Protein AF-A0A818SI11-F1 (afdb_monomer)

Secondary structure (DSSP, 8-state):
------------EEEEE-TTS-EEEEEES---SSS--------GGGSS-EEEEEEEEE-----TTS----EEEEEEEEE-SS-B-SS-EEEE-S---SEEEEEEEPPTTEEEEEEEEEEPPPSSTTS----EEEEEEEEEE-

Sequence (142 aa):
MIFRDNTALNAIRLYCRKKNGVFAGYISSYDGEWGNWGEDVYCDDTKSGFMFYAAFKIENYQGRVLDDTSANEFKSQCWNGTTISYRDLRANNGGSKGEWKNEDACNEGSAICGIKSKFESPREKGRDDTAMNGAFFKCCSL

Radius of gyration: 16.0 Å; Cα contacts (8 Å, |Δi|>4): 301; chains: 1; bounding box: 42×28×45 Å

Solvent-accessible surface area (backbone atoms only — not comparable to full-atom values): 8650 Å² total; per-residue (Å²): 134,82,84,76,76,81,65,47,37,50,56,61,76,47,81,42,60,44,93,87,68,47,78,68,54,72,50,61,62,48,85,50,97,62,88,76,86,76,84,90,82,75,46,60,96,53,78,70,23,39,46,26,33,40,32,32,21,33,33,73,73,85,54,102,82,58,92,65,40,33,20,21,31,40,39,29,36,24,36,52,91,84,52,71,47,95,57,71,48,71,52,75,65,83,51,89,61,54,46,82,41,69,79,54,64,42,59,90,70,31,22,60,74,45,62,44,69,37,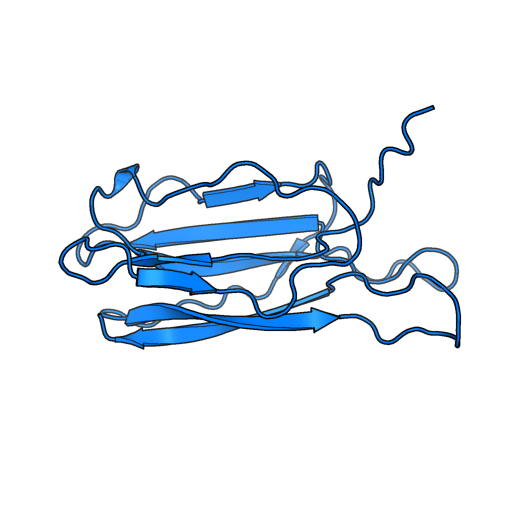59,50,70,56,89,51,98,89,59,97,40,70,40,20,51,50,67,50,72,38,65,38,79,110

Structure (mmCIF, N/CA/C/O backbone):
data_AF-A0A818SI11-F1
#
_entry.id   AF-A0A818SI11-F1
#
loop_
_atom_site.group_PDB
_atom_site.id
_atom_site.type_symbol
_atom_site.label_atom_id
_atom_site.label_alt_id
_atom_site.label_comp_id
_atom_site.label_asym_id
_atom_site.label_entity_id
_atom_site.label_seq_id
_atom_site.pdbx_PDB_ins_code
_atom_site.Cartn_x
_atom_site.Cartn_y
_atom_site.Cartn_z
_atom_site.occupancy
_atom_site.B_iso_or_equiv
_atom_site.auth_seq_id
_atom_site.auth_comp_id
_atom_site.auth_asym_id
_atom_site.auth_atom_id
_atom_site.pdbx_PDB_model_num
ATOM 1 N N . MET A 1 1 ? 25.504 -18.391 -7.091 1.00 25.47 1 MET A N 1
ATOM 2 C CA . MET A 1 1 ? 25.522 -16.939 -7.361 1.00 25.47 1 MET A CA 1
ATOM 3 C C . MET A 1 1 ? 24.088 -16.461 -7.273 1.00 25.47 1 MET A C 1
ATOM 5 O O . MET A 1 1 ? 23.285 -16.851 -8.105 1.00 25.47 1 MET A O 1
ATOM 9 N N . ILE A 1 2 ? 23.743 -15.757 -6.197 1.00 28.31 2 ILE A N 1
ATOM 10 C CA . ILE A 1 2 ? 22.407 -15.189 -6.001 1.00 28.31 2 ILE A CA 1
ATOM 11 C C . ILE A 1 2 ? 22.426 -13.861 -6.752 1.00 28.31 2 ILE A C 1
ATOM 13 O O . ILE A 1 2 ? 23.119 -12.939 -6.323 1.00 28.31 2 ILE A O 1
ATOM 17 N N . PHE A 1 3 ? 21.744 -13.786 -7.895 1.00 29.62 3 PHE A N 1
ATOM 18 C CA . PHE A 1 3 ? 21.407 -12.504 -8.509 1.00 29.62 3 PHE A CA 1
ATOM 19 C C . PHE A 1 3 ? 20.446 -11.812 -7.548 1.00 29.62 3 PHE A C 1
ATOM 21 O O . PHE A 1 3 ? 19.250 -12.081 -7.516 1.00 29.62 3 PHE A O 1
ATOM 28 N N . ARG A 1 4 ? 21.030 -11.032 -6.641 1.00 34.50 4 ARG A N 1
ATOM 29 C CA . ARG A 1 4 ? 20.314 -10.182 -5.707 1.00 34.50 4 ARG A CA 1
ATOM 30 C C . ARG A 1 4 ? 19.796 -9.022 -6.537 1.00 34.50 4 ARG A C 1
ATOM 32 O O . ARG A 1 4 ? 20.545 -8.091 -6.827 1.00 34.50 4 ARG A O 1
ATOM 39 N N . ASP A 1 5 ? 18.565 -9.168 -6.994 1.00 43.72 5 ASP A N 1
ATOM 40 C CA . ASP A 1 5 ? 17.894 -8.149 -7.773 1.00 43.72 5 ASP A CA 1
ATOM 41 C C . ASP A 1 5 ? 17.617 -6.947 -6.860 1.00 43.72 5 ASP A C 1
ATOM 43 O O . ASP A 1 5 ? 16.702 -6.956 -6.041 1.00 43.72 5 ASP A O 1
ATOM 47 N N . ASN A 1 6 ? 18.502 -5.948 -6.910 1.00 49.56 6 ASN A N 1
ATOM 48 C CA . ASN A 1 6 ? 18.348 -4.668 -6.210 1.00 49.56 6 ASN A CA 1
ATOM 49 C C . ASN A 1 6 ? 17.561 -3.700 -7.105 1.00 49.56 6 ASN A C 1
ATOM 51 O O . ASN A 1 6 ? 17.965 -2.555 -7.301 1.00 49.56 6 ASN A O 1
ATOM 55 N N . THR A 1 7 ? 16.507 -4.199 -7.732 1.00 57.34 7 THR A N 1
ATOM 56 C CA . THR A 1 7 ? 15.805 -3.528 -8.814 1.00 57.34 7 THR A CA 1
ATOM 57 C C . THR A 1 7 ? 14.338 -3.498 -8.428 1.00 57.34 7 THR A C 1
ATOM 59 O O . THR A 1 7 ? 13.659 -4.512 -8.482 1.00 57.34 7 THR A O 1
ATOM 62 N N . ALA A 1 8 ? 13.887 -2.335 -7.948 1.00 68.38 8 ALA A N 1
ATOM 63 C CA . ALA A 1 8 ? 12.479 -1.960 -7.815 1.00 68.38 8 ALA A CA 1
ATOM 64 C C . ALA A 1 8 ? 11.545 -2.839 -6.948 1.00 68.38 8 ALA A C 1
ATOM 66 O O . ALA A 1 8 ? 11.818 -3.966 -6.556 1.00 68.38 8 ALA A O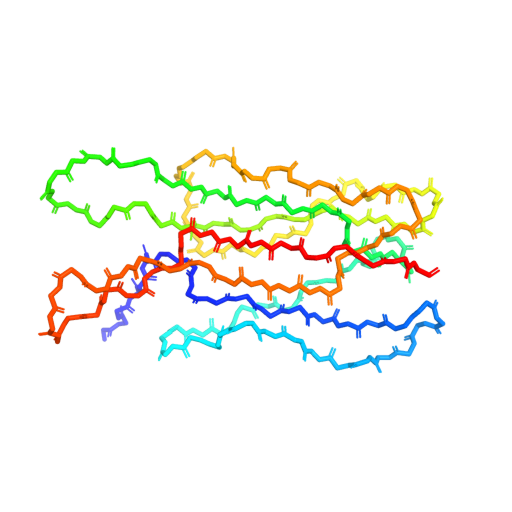 1
ATOM 67 N N . LEU A 1 9 ? 10.378 -2.300 -6.616 1.00 76.38 9 LEU A N 1
ATOM 68 C CA . LEU A 1 9 ? 9.202 -3.060 -6.216 1.00 76.38 9 LEU A CA 1
ATOM 69 C C . LEU A 1 9 ? 8.540 -3.602 -7.484 1.00 76.38 9 LEU A C 1
ATOM 71 O O . LEU A 1 9 ? 8.241 -2.840 -8.400 1.00 76.38 9 LEU A O 1
ATOM 75 N N . ASN A 1 10 ? 8.245 -4.899 -7.503 1.00 78.75 10 ASN A N 1
ATOM 76 C CA . ASN A 1 10 ? 7.623 -5.546 -8.664 1.00 78.75 10 ASN A CA 1
ATOM 77 C C . ASN A 1 10 ? 6.103 -5.688 -8.521 1.00 78.75 10 ASN A C 1
ATOM 79 O O . ASN A 1 10 ? 5.377 -5.710 -9.513 1.00 78.75 10 ASN A O 1
ATOM 83 N N . ALA A 1 11 ? 5.604 -5.780 -7.287 1.00 84.69 11 ALA A N 1
ATOM 84 C CA . ALA A 1 11 ? 4.191 -5.985 -7.000 1.00 84.69 11 ALA A CA 1
ATOM 85 C C . ALA A 1 11 ? 3.828 -5.538 -5.575 1.00 84.69 11 ALA A C 1
ATOM 87 O O . ALA A 1 11 ? 4.683 -5.469 -4.691 1.00 84.69 11 ALA A O 1
ATOM 88 N N . ILE A 1 12 ? 2.539 -5.263 -5.346 1.00 87.31 12 ILE A N 1
ATOM 89 C CA . ILE A 1 12 ? 1.965 -5.008 -4.018 1.00 87.31 12 ILE A CA 1
ATOM 90 C C . ILE A 1 12 ? 0.706 -5.848 -3.851 1.00 87.31 12 ILE A C 1
ATOM 92 O O . ILE A 1 12 ? -0.199 -5.803 -4.686 1.00 87.31 12 ILE A O 1
ATOM 96 N N . ARG A 1 13 ? 0.622 -6.532 -2.708 1.00 92.06 13 ARG A N 1
ATOM 97 C CA . ARG A 1 13 ? -0.562 -7.252 -2.249 1.00 92.06 13 ARG A CA 1
ATOM 98 C C . ARG A 1 13 ? -1.103 -6.591 -0.987 1.00 92.06 13 ARG A C 1
ATOM 100 O O . ARG A 1 13 ? -0.362 -6.347 -0.041 1.00 92.06 13 ARG A O 1
ATOM 107 N N . LEU A 1 14 ? -2.400 -6.304 -0.974 1.00 92.94 14 LEU A N 1
ATOM 108 C CA . LEU A 1 14 ? -3.102 -5.758 0.184 1.00 92.94 14 LEU A CA 1
ATOM 109 C C . LEU A 1 14 ? -3.897 -6.871 0.865 1.00 92.94 14 LEU A C 1
ATOM 111 O O . LEU A 1 14 ? -4.639 -7.595 0.201 1.00 92.94 14 LEU A O 1
ATOM 115 N N . TYR A 1 15 ? -3.789 -6.967 2.187 1.00 93.31 15 TYR A N 1
ATOM 116 C CA . TYR A 1 15 ? -4.597 -7.874 3.000 1.00 93.31 15 TYR A CA 1
ATOM 117 C C . TYR A 1 15 ? -5.829 -7.142 3.522 1.00 93.31 15 TYR A C 1
ATOM 119 O O . TYR A 1 15 ? -5.727 -6.158 4.256 1.00 93.31 15 TYR A O 1
ATOM 127 N N . CYS A 1 16 ? -7.011 -7.618 3.140 1.00 92.62 16 CYS A N 1
ATOM 128 C CA . CYS A 1 16 ? -8.270 -6.952 3.429 1.00 92.62 16 CYS A CA 1
ATOM 129 C C . CYS A 1 16 ? -8.984 -7.600 4.616 1.00 92.62 16 CYS A C 1
ATOM 131 O O . CYS A 1 16 ? -9.042 -8.822 4.770 1.00 92.62 16 CYS A O 1
ATOM 133 N N . ARG A 1 17 ? -9.610 -6.761 5.441 1.00 91.25 17 ARG A N 1
ATOM 134 C CA . ARG A 1 17 ? -10.523 -7.182 6.507 1.00 91.25 17 ARG A CA 1
ATOM 135 C C . ARG A 1 17 ? -11.786 -6.335 6.441 1.00 91.25 17 ARG A C 1
ATOM 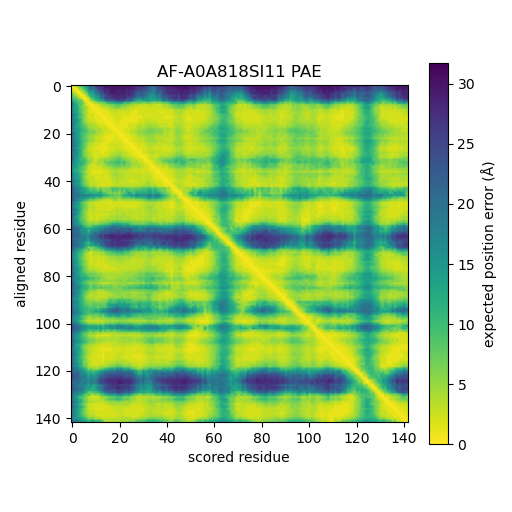137 O O . ARG A 1 17 ? -11.766 -5.209 5.956 1.00 91.25 17 ARG A O 1
ATOM 144 N N . LYS A 1 18 ? -12.892 -6.881 6.928 1.00 88.06 18 LYS A N 1
ATOM 145 C CA . LYS A 1 18 ? -14.123 -6.124 7.171 1.00 88.06 18 LYS A CA 1
ATOM 146 C C . LYS A 1 18 ? -13.991 -5.334 8.476 1.00 88.06 18 LYS A C 1
ATOM 148 O O . LYS A 1 18 ? -13.201 -5.704 9.343 1.00 88.06 18 LYS A O 1
ATOM 153 N N . LYS A 1 19 ? -14.831 -4.312 8.668 1.00 83.88 19 LYS A N 1
ATOM 154 C CA . LYS A 1 19 ? -14.894 -3.511 9.909 1.00 83.88 19 LYS A CA 1
ATOM 155 C C . LYS A 1 19 ? -15.083 -4.350 11.178 1.00 83.88 19 LYS A C 1
ATOM 157 O O . LYS A 1 19 ? -14.585 -3.998 12.237 1.00 83.88 19 LYS A O 1
ATOM 162 N N . ASN A 1 20 ? -15.759 -5.493 11.067 1.00 85.88 20 ASN A N 1
ATOM 163 C CA . ASN A 1 20 ? -15.943 -6.442 12.169 1.00 85.88 20 ASN A CA 1
ATOM 164 C C . ASN A 1 20 ? -14.727 -7.367 12.413 1.00 85.88 20 ASN A C 1
ATOM 166 O O . ASN A 1 20 ? -14.841 -8.337 13.155 1.00 85.88 20 A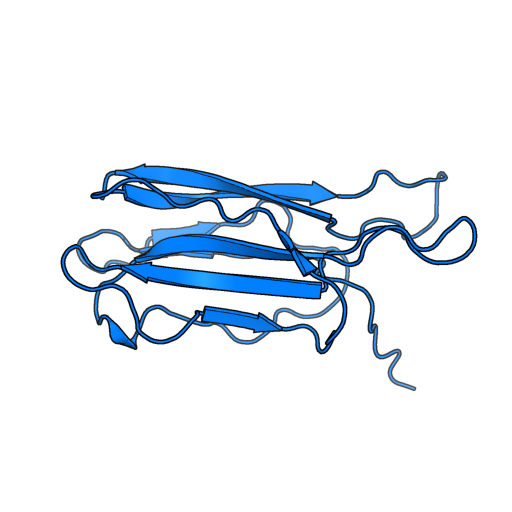SN A O 1
ATOM 170 N N . GLY A 1 21 ? -13.585 -7.116 11.765 1.00 85.62 21 GLY A N 1
ATOM 171 C CA . GLY A 1 21 ? -12.343 -7.877 11.922 1.00 85.62 21 GLY A CA 1
ATOM 172 C C . GLY A 1 21 ? -12.260 -9.169 11.101 1.00 85.62 21 GLY A C 1
ATOM 173 O O . GLY A 1 21 ? -11.213 -9.821 11.097 1.00 85.62 21 GLY A O 1
ATOM 174 N N . VAL A 1 22 ? -13.313 -9.553 10.375 1.00 89.56 22 VAL A N 1
ATOM 175 C CA . VAL A 1 22 ? -13.303 -10.771 9.549 1.00 89.56 22 VAL A CA 1
ATOM 176 C C . VAL A 1 22 ? -12.362 -10.591 8.357 1.00 89.56 22 VAL A C 1
ATOM 178 O O . VAL A 1 22 ? -12.460 -9.597 7.637 1.00 89.56 22 VAL A O 1
ATOM 181 N N . PHE A 1 23 ? -11.461 -11.554 8.138 1.00 91.19 23 PHE A N 1
ATOM 182 C CA . PHE A 1 23 ? -10.584 -11.569 6.967 1.00 91.19 23 PHE A CA 1
ATOM 183 C C . PHE A 1 23 ? -11.410 -11.648 5.679 1.00 91.19 23 PHE A C 1
ATOM 185 O O . PHE A 1 23 ? -12.314 -12.474 5.560 1.00 91.19 23 PHE A O 1
ATOM 192 N N . ALA A 1 24 ? -11.123 -10.755 4.736 1.00 91.75 24 ALA A N 1
ATOM 193 C CA . ALA A 1 24 ? -11.868 -10.600 3.490 1.00 91.75 24 ALA A CA 1
ATOM 194 C C . ALA A 1 24 ? -11.079 -11.074 2.259 1.00 91.75 24 ALA A C 1
ATOM 196 O O . ALA A 1 24 ? -11.565 -10.927 1.141 1.00 91.75 24 ALA A O 1
ATOM 197 N N . GLY A 1 25 ? -9.889 -11.645 2.461 1.00 93.75 25 GLY A N 1
ATOM 198 C CA . GLY A 1 25 ? -8.985 -1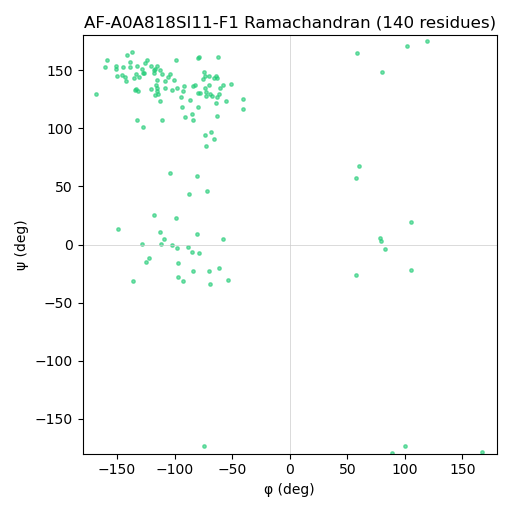2.055 1.391 1.00 93.75 25 GLY A CA 1
ATOM 199 C C . GLY A 1 25 ? -7.863 -11.049 1.154 1.00 93.75 25 GLY A C 1
ATOM 200 O O . GLY A 1 25 ? -7.692 -10.083 1.900 1.00 93.75 25 GLY A O 1
ATOM 201 N N . TYR A 1 26 ? -7.092 -11.297 0.104 1.00 94.19 26 TYR A N 1
ATOM 202 C CA . TYR A 1 26 ? -6.054 -10.398 -0.381 1.00 94.19 26 TYR A CA 1
ATOM 203 C C . TYR A 1 26 ? -6.393 -9.919 -1.791 1.00 94.19 26 TYR A C 1
ATOM 205 O O . TYR A 1 26 ? -7.046 -10.626 -2.559 1.00 94.19 26 TYR A O 1
ATOM 213 N N . ILE A 1 27 ? -5.935 -8.717 -2.128 1.00 94.62 27 ILE A N 1
ATOM 214 C CA . ILE A 1 27 ? -6.072 -8.140 -3.465 1.00 94.62 27 ILE A CA 1
ATOM 215 C C . ILE A 1 27 ? -4.719 -7.668 -3.978 1.00 94.62 27 ILE A C 1
ATOM 217 O O . ILE A 1 27 ? -3.866 -7.212 -3.218 1.00 94.62 27 ILE A O 1
ATOM 221 N N . SER A 1 28 ? -4.545 -7.761 -5.286 1.00 92.44 28 SER A N 1
ATOM 222 C CA . SER A 1 28 ? -3.368 -7.303 -6.007 1.00 92.44 28 SER A CA 1
ATOM 223 C C . SER A 1 28 ? -3.808 -6.895 -7.407 1.00 92.44 28 SER A C 1
ATOM 225 O O . SER A 1 28 ? -4.734 -7.482 -7.968 1.00 92.44 28 SER A O 1
ATOM 227 N N . SER A 1 29 ? -3.181 -5.858 -7.955 1.00 89.06 29 SER A N 1
ATOM 228 C CA . SER A 1 29 ? -3.422 -5.450 -9.344 1.00 89.06 29 SER A CA 1
ATOM 229 C C . SER A 1 29 ? -2.573 -6.251 -10.332 1.00 89.06 29 SER A C 1
ATOM 231 O O . SER A 1 29 ? -2.903 -6.280 -11.515 1.00 89.06 29 SER A O 1
ATOM 233 N N . TYR A 1 30 ? -1.463 -6.818 -9.862 1.00 86.31 30 TYR A N 1
ATOM 234 C CA . TYR A 1 30 ? -0.492 -7.598 -10.619 1.00 86.31 30 TYR A CA 1
ATOM 235 C C . TYR A 1 30 ? 0.441 -8.277 -9.618 1.00 86.31 30 TYR A C 1
ATOM 237 O O . TYR A 1 30 ? 0.968 -7.608 -8.731 1.00 86.31 30 TYR A O 1
ATOM 245 N N . ASP A 1 31 ? 0.635 -9.586 -9.755 1.00 84.88 31 ASP A N 1
ATOM 246 C CA . ASP A 1 31 ? 1.375 -10.389 -8.772 1.00 84.88 31 ASP A CA 1
ATOM 247 C C . ASP A 1 31 ? 2.887 -10.449 -9.017 1.00 84.88 31 ASP A C 1
ATOM 249 O O . ASP A 1 31 ? 3.603 -11.017 -8.196 1.00 84.88 31 ASP A O 1
ATOM 253 N N . GLY A 1 32 ? 3.380 -9.819 -10.087 1.00 76.44 32 GLY A N 1
ATOM 254 C CA . GLY A 1 32 ? 4.790 -9.892 -10.454 1.00 76.44 32 GLY A CA 1
ATOM 255 C C . GLY A 1 32 ? 5.130 -11.186 -11.193 1.00 76.44 32 GLY A C 1
ATOM 256 O O . GLY A 1 32 ? 4.541 -12.236 -10.946 1.00 76.44 32 GLY A O 1
ATOM 257 N N . GLU A 1 33 ? 6.108 -11.112 -12.091 1.00 74.00 33 GLU A N 1
ATOM 258 C CA . GLU A 1 33 ? 6.758 -12.291 -12.689 1.00 74.00 33 GLU A CA 1
ATOM 259 C C . GLU A 1 33 ? 8.075 -12.637 -11.972 1.00 74.00 33 GLU A C 1
ATOM 261 O O . GLU A 1 33 ? 8.576 -13.755 -12.091 1.00 74.00 33 GLU A O 1
ATOM 266 N N . TRP A 1 34 ? 8.605 -11.698 -11.176 1.00 73.94 34 TRP A N 1
ATOM 267 C CA . TRP A 1 34 ? 9.946 -11.759 -10.599 1.00 73.94 34 TRP A CA 1
ATOM 268 C C . TRP A 1 34 ? 9.992 -11.300 -9.141 1.00 73.94 34 TRP A C 1
ATOM 270 O O . TRP A 1 34 ? 9.225 -10.437 -8.704 1.00 73.94 34 TRP A O 1
ATOM 280 N N . GLY A 1 35 ? 10.975 -11.826 -8.409 1.00 76.00 35 GLY A N 1
ATOM 281 C CA . GLY A 1 35 ? 11.179 -11.560 -6.986 1.00 76.00 35 GLY A CA 1
ATOM 282 C C . GLY A 1 35 ? 10.408 -12.523 -6.080 1.00 76.00 35 GLY A C 1
ATOM 283 O O . GLY A 1 35 ? 9.727 -13.438 -6.535 1.00 76.00 35 GLY A O 1
ATOM 284 N N . ASN A 1 36 ? 10.548 -12.325 -4.771 1.00 81.75 36 ASN A N 1
ATOM 285 C CA . ASN A 1 36 ? 9.767 -13.034 -3.760 1.00 81.75 36 ASN A CA 1
ATOM 286 C C . ASN A 1 36 ? 8.930 -12.022 -2.979 1.00 81.75 36 ASN A C 1
ATOM 288 O O . ASN A 1 36 ? 9.372 -10.894 -2.756 1.00 81.75 36 ASN A O 1
ATOM 292 N N . TRP A 1 37 ? 7.749 -12.439 -2.526 1.00 84.88 37 TRP A N 1
ATOM 293 C CA . TRP A 1 37 ? 6.963 -11.646 -1.586 1.00 84.88 37 TRP A CA 1
ATOM 294 C C . TRP A 1 37 ? 7.748 -11.442 -0.284 1.00 84.88 37 TRP A C 1
ATOM 296 O O . TRP A 1 37 ? 8.361 -12.380 0.231 1.00 84.88 37 TRP A O 1
ATOM 306 N N . GLY A 1 38 ? 7.742 -10.206 0.217 1.00 81.19 38 GLY A N 1
ATOM 307 C CA . GLY A 1 38 ? 8.300 -9.871 1.525 1.00 81.19 38 GLY A CA 1
ATOM 308 C C . GLY A 1 38 ? 7.405 -10.332 2.677 1.00 81.19 38 GLY A C 1
ATOM 309 O O . GLY A 1 38 ? 6.398 -11.007 2.470 1.00 81.19 38 GLY A O 1
ATOM 310 N N . GLU A 1 39 ? 7.772 -9.945 3.897 1.00 84.00 39 GLU A N 1
ATOM 311 C CA . GLU A 1 39 ? 6.946 -10.200 5.080 1.00 84.00 39 GLU A CA 1
ATOM 312 C C . GLU A 1 39 ? 5.626 -9.421 5.027 1.00 84.00 39 GLU A C 1
ATOM 314 O O . GLU A 1 39 ? 5.576 -8.265 4.594 1.00 84.00 39 GLU A O 1
ATOM 319 N N . ASP A 1 40 ? 4.560 -10.051 5.519 1.00 85.94 40 ASP A N 1
ATOM 320 C CA . ASP A 1 40 ? 3.277 -9.385 5.687 1.00 85.94 40 ASP A CA 1
ATOM 321 C C . ASP A 1 40 ? 3.344 -8.408 6.866 1.00 85.94 40 ASP A C 1
ATOM 323 O O . ASP A 1 40 ? 3.747 -8.767 7.975 1.00 85.94 40 ASP A O 1
ATOM 327 N N . VAL A 1 41 ? 2.888 -7.177 6.643 1.00 86.50 41 VAL A N 1
ATOM 328 C CA . VAL A 1 41 ? 2.828 -6.129 7.668 1.00 86.50 41 VAL A CA 1
ATOM 329 C C . VAL A 1 41 ? 1.390 -5.654 7.858 1.00 86.50 41 VAL A C 1
ATOM 331 O O . VAL A 1 41 ? 0.672 -5.390 6.892 1.00 86.50 41 VAL A O 1
ATOM 334 N N . TYR A 1 42 ? 0.964 -5.535 9.115 1.00 87.44 42 TYR A N 1
ATOM 335 C CA . TYR A 1 42 ? -0.424 -5.257 9.485 1.00 87.44 42 TYR A CA 1
ATOM 336 C C . TYR A 1 42 ? -0.534 -4.037 10.403 1.00 87.44 42 TYR A C 1
ATOM 338 O O . TYR A 1 42 ? 0.395 -3.690 11.129 1.00 87.44 42 TYR A O 1
ATOM 346 N N . CYS A 1 43 ? -1.707 -3.400 10.409 1.00 88.38 43 CYS A N 1
ATOM 347 C CA . CYS A 1 43 ? -2.046 -2.260 11.270 1.00 88.38 43 CYS A CA 1
ATOM 348 C C . CYS A 1 43 ? -2.239 -2.635 12.760 1.00 88.38 43 CYS A C 1
ATOM 350 O O . CYS A 1 43 ? -3.203 -2.203 13.402 1.00 88.38 43 CYS A O 1
ATOM 352 N N . ASP A 1 44 ? -1.331 -3.421 13.333 1.00 79.06 44 ASP A N 1
ATOM 353 C CA . ASP A 1 44 ? -1.494 -4.054 14.647 1.00 79.06 44 ASP A CA 1
ATOM 354 C C . ASP A 1 44 ? -1.473 -3.058 15.811 1.00 79.06 44 ASP A C 1
ATOM 356 O O . ASP A 1 44 ? -2.240 -3.202 16.766 1.00 79.06 44 ASP A O 1
ATOM 360 N N . ASP A 1 45 ? -0.687 -1.981 15.697 1.00 75.88 45 ASP A N 1
ATOM 361 C CA . ASP A 1 45 ? -0.558 -0.946 16.737 1.00 75.88 45 ASP A CA 1
ATOM 362 C C . ASP A 1 45 ? -1.886 -0.229 17.040 1.00 75.88 45 ASP A C 1
ATOM 364 O O . ASP A 1 45 ? -2.078 0.341 18.113 1.00 75.88 45 ASP A O 1
ATOM 368 N N . THR A 1 46 ? -2.838 -0.295 16.111 1.00 70.62 46 THR A N 1
ATOM 369 C CA . THR A 1 46 ? -4.170 0.307 16.259 1.00 70.62 46 THR A CA 1
ATOM 370 C C . THR A 1 46 ? -5.261 -0.712 16.613 1.00 70.62 46 THR A C 1
ATOM 372 O O . THR A 1 46 ? -6.424 -0.324 16.773 1.00 70.62 46 THR A O 1
ATOM 375 N N . LYS A 1 47 ? -4.907 -2.007 16.735 1.00 69.12 47 LYS A N 1
ATOM 376 C CA . LYS A 1 47 ? -5.750 -3.204 16.985 1.00 69.12 47 LYS A CA 1
ATOM 377 C C . LYS A 1 47 ? -6.872 -3.482 15.969 1.00 69.12 47 LYS A C 1
ATOM 379 O O . LYS A 1 47 ? -7.295 -4.625 15.826 1.00 69.12 47 LYS A O 1
ATOM 384 N N . SER A 1 48 ? -7.374 -2.454 15.291 1.00 77.12 48 SER A N 1
ATOM 385 C CA . SER A 1 48 ? -8.515 -2.488 14.364 1.00 77.12 48 SER A CA 1
ATOM 386 C C . SER A 1 48 ? -8.404 -1.452 13.238 1.00 77.12 48 SER A C 1
ATOM 388 O O . SER A 1 48 ? -9.390 -1.170 12.562 1.00 77.12 48 SER A O 1
ATOM 390 N N . GLY A 1 49 ? -7.229 -0.845 13.052 1.00 88.69 49 GLY A N 1
ATOM 391 C CA . GLY A 1 49 ? -7.046 0.177 12.033 1.00 88.69 49 GLY A CA 1
ATOM 392 C C . GLY A 1 49 ? -6.853 -0.387 10.638 1.00 88.69 49 GLY A C 1
ATOM 393 O O . GLY A 1 49 ? -6.489 -1.545 10.436 1.00 88.69 49 GLY A O 1
ATOM 394 N N . PHE A 1 50 ? -7.089 0.491 9.677 1.00 93.25 50 PHE A N 1
ATOM 395 C CA . PHE A 1 50 ? -6.943 0.238 8.259 1.00 93.25 50 PHE A CA 1
ATOM 396 C C . PHE A 1 50 ? -5.931 1.211 7.674 1.00 93.25 50 PHE A C 1
ATOM 398 O O . PHE A 1 50 ? -5.748 2.320 8.183 1.00 93.25 50 PHE A O 1
ATOM 405 N N . MET A 1 51 ? -5.289 0.800 6.586 1.00 93.94 51 MET A N 1
ATOM 406 C CA . MET A 1 51 ? -4.468 1.707 5.797 1.00 93.94 51 MET A CA 1
ATOM 407 C C . MET A 1 51 ? -5.356 2.807 5.223 1.00 93.94 51 MET A C 1
ATOM 409 O O . MET A 1 51 ? -6.366 2.515 4.585 1.00 93.94 51 MET A O 1
ATOM 413 N N . PHE A 1 52 ? -4.987 4.062 5.450 1.00 92.69 52 PHE A N 1
ATOM 414 C CA . PHE A 1 52 ? -5.703 5.215 4.897 1.00 92.69 52 PHE A CA 1
ATOM 415 C C . PHE A 1 52 ? -4.793 6.101 4.051 1.00 92.69 52 PHE A C 1
ATOM 417 O O . PHE A 1 52 ? -5.286 6.963 3.347 1.00 92.69 52 PHE A O 1
ATOM 424 N N . TYR A 1 53 ? -3.484 5.893 4.102 1.00 92.06 53 TYR A N 1
ATOM 425 C CA . TYR A 1 53 ? -2.492 6.698 3.407 1.00 92.06 53 TYR A CA 1
ATOM 426 C C . TYR A 1 53 ? -1.539 5.777 2.668 1.00 92.06 53 TYR A C 1
ATOM 428 O O . TYR A 1 53 ? -1.185 4.729 3.198 1.00 92.06 53 TYR A O 1
ATOM 436 N N . ALA A 1 54 ? -1.081 6.181 1.494 1.00 90.94 54 ALA A N 1
ATOM 437 C CA . ALA A 1 54 ? -0.037 5.483 0.769 1.00 90.94 54 ALA A CA 1
ATOM 438 C C . ALA A 1 54 ? 1.006 6.475 0.269 1.00 90.94 54 ALA A C 1
ATOM 440 O O . ALA A 1 54 ? 0.670 7.600 -0.078 1.00 90.94 54 ALA A O 1
ATOM 441 N N . ALA A 1 55 ? 2.262 6.043 0.209 1.00 88.75 55 ALA A N 1
ATOM 442 C CA . ALA A 1 55 ? 3.315 6.754 -0.499 1.00 88.75 55 ALA A CA 1
ATOM 443 C C . ALA A 1 55 ? 4.377 5.784 -1.010 1.00 88.75 55 ALA A C 1
ATOM 445 O O . ALA A 1 55 ? 4.645 4.743 -0.405 1.00 88.75 55 ALA A O 1
ATOM 446 N N . PHE A 1 56 ? 5.016 6.169 -2.109 1.00 85.62 56 PHE A N 1
ATOM 447 C CA . PHE A 1 56 ? 6.116 5.431 -2.713 1.00 85.62 56 PHE A CA 1
ATOM 448 C C . PHE A 1 56 ? 7.393 6.240 -2.657 1.00 85.62 56 PHE A C 1
ATOM 450 O O . PHE A 1 56 ? 7.378 7.448 -2.879 1.00 85.62 56 PHE A O 1
ATOM 457 N N . LYS A 1 57 ? 8.511 5.572 -2.411 1.00 83.38 57 LYS A N 1
ATOM 458 C CA . LYS A 1 57 ? 9.832 6.153 -2.575 1.00 83.38 57 LYS A CA 1
ATOM 459 C C . LYS A 1 57 ? 10.300 5.870 -3.992 1.00 83.38 57 LYS A C 1
ATOM 461 O O . LYS A 1 57 ? 10.550 4.718 -4.330 1.00 83.38 57 LYS A O 1
ATOM 466 N N . ILE A 1 58 ? 10.361 6.908 -4.815 1.00 76.88 58 ILE A N 1
ATOM 467 C CA . ILE A 1 58 ? 10.630 6.799 -6.251 1.00 76.88 58 ILE A CA 1
ATOM 468 C C . ILE A 1 58 ? 11.964 7.478 -6.556 1.00 76.88 58 ILE A C 1
ATOM 470 O O . ILE A 1 58 ? 12.214 8.601 -6.107 1.00 76.88 58 ILE A O 1
ATOM 474 N N . GLU A 1 59 ? 12.833 6.808 -7.310 1.00 71.62 59 GLU A N 1
ATOM 475 C CA . GLU A 1 59 ? 14.027 7.443 -7.875 1.00 71.62 59 GLU A CA 1
ATOM 476 C C . GLU A 1 59 ? 13.659 8.288 -9.098 1.00 71.62 59 GLU A C 1
ATOM 478 O O . GLU A 1 59 ? 12.960 7.833 -9.997 1.00 71.62 59 GLU A O 1
ATOM 483 N N . ASN A 1 60 ? 14.118 9.541 -9.141 1.00 57.22 60 ASN A N 1
ATOM 484 C CA . ASN A 1 60 ? 13.922 10.392 -10.313 1.00 57.22 60 ASN A CA 1
ATOM 485 C C . ASN A 1 60 ? 14.842 9.941 -11.459 1.00 57.22 60 ASN A C 1
ATOM 487 O O . ASN A 1 60 ? 15.989 9.573 -11.210 1.00 57.22 60 ASN A O 1
ATOM 491 N N . TYR A 1 61 ? 14.359 10.063 -12.698 1.00 53.56 61 TYR A N 1
ATOM 492 C CA . TYR A 1 61 ? 15.100 9.857 -13.951 1.00 53.56 61 TYR A CA 1
ATOM 493 C C . TYR A 1 61 ? 16.530 10.440 -13.893 1.00 53.56 61 TYR A C 1
ATOM 495 O O . TYR A 1 61 ? 16.701 11.653 -13.750 1.00 53.56 61 TYR A O 1
ATOM 503 N N . GLN A 1 62 ? 17.559 9.588 -14.001 1.00 50.97 62 GLN A N 1
ATOM 504 C CA . GLN A 1 62 ? 18.983 9.977 -13.934 1.00 50.97 62 GLN A CA 1
ATOM 505 C C . GLN A 1 62 ? 19.635 10.139 -15.326 1.00 50.97 62 GLN A C 1
ATOM 507 O O . GLN A 1 62 ? 20.795 10.542 -15.410 1.00 50.97 62 GLN A O 1
ATOM 512 N N . GLY A 1 63 ? 18.919 9.875 -16.429 1.00 46.91 63 GLY A N 1
ATOM 513 C CA . GLY A 1 63 ? 19.438 10.018 -17.797 1.00 46.91 63 GLY A CA 1
ATOM 514 C C . GLY A 1 63 ? 19.443 8.714 -18.606 1.00 46.91 63 GLY A C 1
ATOM 515 O O . GLY A 1 63 ? 19.170 7.644 -18.093 1.00 46.91 63 GLY A O 1
ATOM 516 N N . ARG A 1 64 ? 19.819 8.809 -19.892 1.00 41.84 64 ARG A N 1
ATOM 517 C CA . ARG A 1 64 ? 19.674 7.792 -20.968 1.00 41.84 64 ARG A CA 1
ATOM 518 C C . ARG A 1 64 ? 20.317 6.397 -20.767 1.00 41.84 64 ARG A C 1
ATOM 520 O O . ARG A 1 64 ? 20.333 5.634 -21.729 1.00 41.84 64 ARG A O 1
ATOM 527 N N . VAL A 1 65 ? 20.912 6.068 -19.620 1.00 44.53 65 VAL A N 1
ATOM 528 C CA . VAL A 1 65 ? 21.862 4.936 -19.515 1.00 44.53 65 VAL A CA 1
ATOM 529 C C . VAL A 1 65 ? 21.503 3.899 -18.439 1.00 44.53 65 VAL A C 1
ATOM 531 O O . VAL A 1 65 ? 22.040 2.798 -18.491 1.00 44.53 65 VAL A O 1
ATOM 534 N N . LEU A 1 66 ? 20.606 4.183 -17.490 1.00 42.72 66 LEU A N 1
ATOM 535 C CA . LEU A 1 66 ? 20.267 3.261 -16.393 1.00 42.72 66 LEU A CA 1
ATOM 536 C C . LEU A 1 66 ? 18.772 3.355 -16.073 1.00 42.72 66 LEU A C 1
ATOM 538 O O . LEU A 1 66 ? 18.229 4.449 -16.180 1.00 42.72 66 LEU A O 1
ATOM 542 N N . ASP A 1 67 ? 18.146 2.224 -15.722 1.00 44.44 67 ASP A N 1
ATOM 543 C CA . ASP A 1 67 ? 16.693 2.078 -15.547 1.00 44.44 67 ASP A CA 1
ATOM 544 C C . ASP A 1 67 ? 16.039 3.271 -14.855 1.00 44.44 67 ASP A C 1
ATOM 546 O O . ASP A 1 67 ? 16.428 3.715 -13.771 1.00 44.44 67 ASP A O 1
ATOM 550 N N . ASP A 1 68 ? 15.036 3.796 -15.539 1.00 50.72 68 ASP A N 1
ATOM 551 C CA . ASP A 1 68 ? 14.412 5.056 -15.221 1.00 50.72 68 ASP A CA 1
ATOM 552 C C . ASP A 1 68 ? 13.179 4.812 -14.345 1.00 50.72 68 ASP A C 1
ATOM 554 O O . ASP A 1 68 ? 12.272 4.076 -14.700 1.00 50.72 68 ASP A O 1
ATOM 558 N N . THR A 1 69 ? 13.114 5.499 -13.208 1.00 55.97 69 THR A N 1
ATOM 559 C CA . THR A 1 69 ? 11.902 5.666 -12.387 1.00 55.97 69 THR A CA 1
ATOM 560 C C . THR A 1 69 ? 11.273 4.381 -11.840 1.00 55.97 69 THR A C 1
ATOM 562 O O . THR A 1 69 ? 10.130 4.048 -12.145 1.00 55.97 69 THR A O 1
ATOM 565 N N . SER A 1 70 ? 11.963 3.698 -10.932 1.00 67.00 70 SER A N 1
ATOM 566 C CA . SER A 1 70 ? 11.377 2.576 -10.199 1.00 67.00 70 SER A CA 1
ATOM 567 C C . SER A 1 70 ? 10.994 2.940 -8.758 1.00 67.00 70 SER A C 1
ATOM 569 O O . SER A 1 70 ? 11.598 3.806 -8.113 1.00 67.00 70 SER A O 1
ATOM 571 N N . ALA A 1 71 ? 9.922 2.323 -8.255 1.00 75.50 71 ALA A N 1
ATOM 572 C CA . ALA A 1 71 ? 9.503 2.457 -6.866 1.00 75.50 71 ALA A CA 1
ATOM 573 C C . ALA A 1 71 ? 10.363 1.540 -5.989 1.00 75.50 71 ALA A C 1
ATOM 575 O O . ALA A 1 71 ? 10.316 0.332 -6.149 1.00 75.50 71 ALA A O 1
ATOM 576 N N . ASN A 1 72 ? 11.117 2.087 -5.043 1.00 78.50 72 ASN A N 1
ATOM 577 C CA . ASN A 1 72 ? 12.021 1.321 -4.176 1.00 78.50 72 ASN A CA 1
ATOM 578 C C . ASN A 1 72 ? 11.384 0.879 -2.857 1.00 78.50 72 ASN A C 1
ATOM 580 O O . ASN A 1 72 ? 11.757 -0.143 -2.279 1.00 78.50 72 ASN A O 1
ATOM 584 N N . GLU A 1 73 ? 10.459 1.685 -2.343 1.00 82.44 73 GLU A N 1
ATOM 585 C CA . GLU A 1 73 ? 9.835 1.464 -1.043 1.00 82.44 73 GLU A CA 1
ATOM 586 C C . GLU A 1 73 ? 8.383 1.925 -1.089 1.00 82.44 73 GLU A C 1
ATOM 588 O O . GLU A 1 73 ? 8.043 2.901 -1.761 1.00 82.44 73 GLU A O 1
ATOM 593 N N . PHE A 1 74 ? 7.529 1.230 -0.353 1.00 86.06 74 PHE A N 1
ATOM 594 C CA . PHE A 1 74 ? 6.156 1.635 -0.098 1.00 86.06 74 PHE A CA 1
ATOM 595 C C . PHE A 1 74 ? 5.997 1.880 1.396 1.00 86.06 74 PHE A C 1
ATOM 597 O O . PHE A 1 74 ? 6.476 1.086 2.211 1.00 86.06 74 PHE A O 1
ATOM 604 N N . LYS A 1 75 ? 5.298 2.956 1.756 1.00 89.44 75 LYS A N 1
ATOM 605 C CA . LYS A 1 75 ? 4.850 3.186 3.125 1.00 89.44 75 LYS A CA 1
ATOM 606 C C . LYS A 1 75 ? 3.360 3.487 3.177 1.00 89.44 75 LYS A C 1
ATOM 608 O O . LYS A 1 75 ? 2.800 4.084 2.261 1.00 89.44 75 LYS A O 1
ATOM 613 N N . SER A 1 76 ? 2.749 3.128 4.295 1.00 92.12 76 SER A N 1
ATOM 614 C CA . SER A 1 76 ? 1.366 3.453 4.621 1.00 92.12 76 SER A CA 1
ATOM 615 C C . SER A 1 76 ? 1.248 3.855 6.083 1.00 92.12 76 SER A C 1
ATOM 617 O O . SER A 1 76 ? 2.041 3.432 6.920 1.00 92.12 76 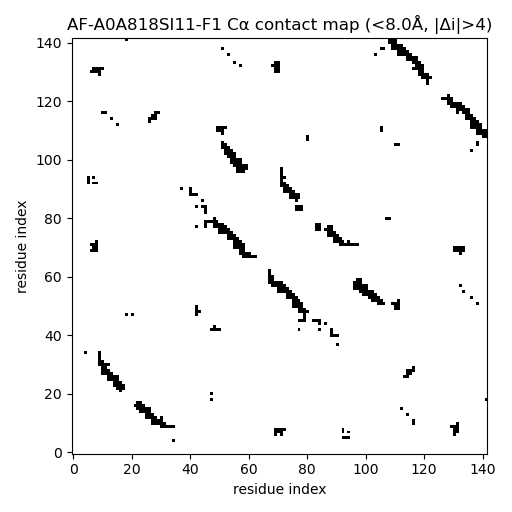SER A O 1
ATOM 619 N N . GLN A 1 77 ? 0.207 4.614 6.406 1.00 91.75 77 GLN A N 1
ATOM 620 C CA . GLN A 1 77 ? -0.198 4.866 7.786 1.00 91.75 77 GLN A CA 1
ATOM 621 C C . GLN A 1 77 ? -1.543 4.208 8.069 1.00 91.75 77 GLN A C 1
ATOM 623 O O . GLN A 1 77 ? -2.377 4.041 7.174 1.00 91.75 77 GLN A O 1
ATOM 628 N N . CYS A 1 78 ? -1.736 3.814 9.324 1.00 91.50 78 CYS A N 1
ATOM 629 C CA . CYS A 1 78 ? -2.946 3.147 9.782 1.00 91.50 78 CYS A CA 1
ATOM 630 C C . CYS A 1 78 ? -3.810 4.090 10.609 1.00 91.50 78 CYS A C 1
ATOM 632 O O . CYS A 1 78 ? -3.283 4.874 11.394 1.00 91.50 78 CYS A O 1
ATOM 634 N N . TRP A 1 79 ? -5.126 3.966 10.486 1.00 89.31 79 TRP A N 1
ATOM 635 C CA . TRP A 1 79 ? -6.095 4.710 11.283 1.00 89.31 79 TRP A CA 1
ATOM 636 C C . TRP A 1 79 ? -7.289 3.826 11.642 1.00 89.31 79 TRP A C 1
ATOM 638 O O . TRP A 1 79 ? -7.737 3.024 10.825 1.00 89.31 79 TRP A O 1
ATOM 648 N N . ASN A 1 80 ? -7.801 3.946 12.869 1.00 87.00 80 ASN A N 1
ATOM 649 C CA . ASN A 1 80 ? -8.899 3.110 13.381 1.00 87.00 80 ASN A CA 1
ATOM 650 C C . ASN A 1 80 ? -10.219 3.855 13.630 1.00 87.00 80 ASN A C 1
ATOM 652 O O . ASN A 1 80 ? -11.113 3.299 14.260 1.00 87.00 80 ASN A O 1
ATOM 656 N N . GLY A 1 81 ? -10.347 5.104 13.181 1.00 82.94 81 GLY A N 1
ATOM 657 C CA . GLY A 1 81 ? -11.502 5.947 13.506 1.00 82.94 81 GLY A CA 1
ATOM 658 C C . GLY A 1 81 ? -11.203 7.034 14.537 1.00 82.94 81 GLY A C 1
ATOM 659 O O . GLY A 1 81 ? -11.915 8.027 14.606 1.00 82.94 81 GLY A O 1
ATOM 660 N N . THR A 1 82 ? -10.158 6.867 15.349 1.00 83.69 82 THR A N 1
ATOM 661 C CA . THR A 1 82 ? -9.853 7.795 16.455 1.00 83.69 82 THR A CA 1
ATOM 662 C C . THR A 1 82 ? -8.373 8.142 16.531 1.00 83.69 82 THR A C 1
ATOM 664 O O . THR A 1 82 ? -8.013 9.246 16.928 1.00 83.69 82 THR A O 1
ATOM 667 N N . THR A 1 83 ? -7.494 7.221 16.144 1.00 83.31 83 THR A N 1
ATOM 668 C CA . THR A 1 83 ? -6.047 7.382 16.304 1.00 83.31 83 THR A CA 1
ATOM 669 C C . THR A 1 83 ? -5.323 6.974 15.032 1.00 83.31 83 THR A C 1
ATOM 671 O O . THR A 1 83 ? -5.604 5.919 14.462 1.00 83.31 83 THR A O 1
ATOM 674 N N . ILE A 1 84 ? -4.390 7.821 14.592 1.00 85.62 84 ILE A N 1
ATOM 675 C CA . ILE A 1 84 ? -3.416 7.492 13.548 1.00 85.62 84 ILE A CA 1
ATOM 676 C C . ILE A 1 84 ? -2.246 6.760 14.213 1.00 85.62 84 ILE A C 1
ATOM 678 O O . ILE A 1 84 ? -1.788 7.154 15.286 1.00 85.62 84 ILE A O 1
ATOM 682 N N . SER A 1 85 ? -1.777 5.682 13.592 1.00 85.50 85 SER A N 1
ATOM 683 C CA . SER A 1 85 ? -0.598 4.942 14.037 1.00 85.50 85 SER A CA 1
ATOM 684 C C . SER A 1 85 ? 0.627 5.852 14.091 1.00 85.50 85 SER A C 1
ATOM 686 O O . SER A 1 85 ? 0.888 6.615 13.166 1.00 85.50 85 SER A O 1
ATOM 688 N N . TYR A 1 86 ? 1.421 5.715 15.150 1.00 79.38 86 TYR A N 1
ATOM 689 C CA . TYR A 1 86 ? 2.711 6.395 15.282 1.00 79.38 86 TYR A CA 1
ATOM 690 C C . TYR A 1 86 ? 3.829 5.705 14.482 1.00 79.38 86 TYR A C 1
ATOM 692 O O . TYR A 1 86 ? 4.938 6.231 14.400 1.00 79.38 86 TYR A O 1
ATOM 700 N N . ARG A 1 87 ? 3.555 4.525 13.909 1.00 84.12 87 ARG A N 1
ATOM 701 C CA . ARG A 1 87 ? 4.470 3.792 13.031 1.00 84.12 87 ARG A CA 1
ATOM 702 C C . ARG A 1 87 ? 3.903 3.685 11.624 1.00 84.12 87 ARG A C 1
ATOM 704 O O . ARG A 1 87 ? 2.740 3.307 11.449 1.00 84.12 87 ARG A O 1
ATOM 711 N N . ASP A 1 88 ? 4.757 3.956 10.643 1.00 87.12 88 ASP A N 1
ATOM 712 C CA . ASP A 1 88 ? 4.486 3.631 9.247 1.00 87.12 88 ASP A CA 1
ATOM 713 C C . ASP A 1 88 ? 4.546 2.107 9.051 1.00 87.12 88 ASP A C 1
ATOM 715 O O . ASP A 1 88 ? 5.489 1.456 9.509 1.00 87.12 88 ASP A O 1
ATOM 719 N N . LEU A 1 89 ? 3.598 1.553 8.295 1.00 87.25 89 LEU A N 1
ATOM 720 C CA . LEU A 1 89 ? 3.789 0.263 7.636 1.00 87.25 89 LEU A CA 1
ATOM 721 C C . LEU A 1 89 ? 4.743 0.461 6.470 1.00 87.25 89 LEU A C 1
ATOM 723 O O . LEU A 1 89 ? 4.576 1.416 5.714 1.00 87.25 89 LEU A O 1
ATOM 727 N N . ARG A 1 90 ? 5.723 -0.427 6.311 1.00 84.81 90 ARG A N 1
ATOM 728 C CA . ARG A 1 90 ? 6.726 -0.319 5.250 1.00 84.81 90 ARG A CA 1
ATOM 729 C C . ARG A 1 90 ? 6.928 -1.649 4.553 1.00 84.81 90 ARG A C 1
ATOM 731 O O . ARG A 1 90 ? 7.111 -2.665 5.213 1.00 84.81 90 ARG A O 1
ATOM 738 N N . ALA A 1 91 ? 6.953 -1.604 3.229 1.00 76.06 91 ALA A N 1
ATOM 739 C CA . ALA A 1 91 ? 7.466 -2.677 2.392 1.00 76.06 91 ALA A CA 1
ATOM 740 C C . ALA A 1 91 ? 8.756 -2.166 1.741 1.00 76.06 91 ALA A C 1
ATOM 742 O O . ALA A 1 91 ? 8.722 -1.278 0.886 1.00 76.06 91 ALA A O 1
ATOM 743 N N . ASN A 1 92 ? 9.892 -2.681 2.212 1.00 69.31 92 ASN A N 1
ATOM 744 C CA . ASN A 1 92 ? 11.225 -2.211 1.848 1.00 69.31 92 ASN A CA 1
ATOM 745 C C . ASN A 1 92 ? 11.967 -3.280 1.041 1.00 69.31 92 ASN A C 1
ATOM 747 O O . ASN A 1 92 ? 12.154 -4.388 1.536 1.00 69.31 92 ASN A O 1
ATOM 751 N N . ASN A 1 93 ? 12.427 -2.931 -0.166 1.00 64.38 93 ASN A N 1
ATOM 752 C CA . ASN A 1 93 ? 13.256 -3.810 -0.998 1.00 64.38 93 ASN A CA 1
ATOM 753 C C . ASN A 1 93 ? 14.770 -3.500 -0.898 1.00 64.38 93 ASN A C 1
ATOM 755 O O . ASN A 1 93 ? 15.555 -3.785 -1.795 1.00 64.38 93 ASN A O 1
ATOM 759 N N . GLY A 1 94 ? 15.215 -2.860 0.185 1.00 56.59 94 GLY A N 1
ATOM 760 C CA . GLY A 1 94 ? 16.627 -2.547 0.432 1.00 56.59 94 GLY A CA 1
ATOM 761 C C . GLY A 1 94 ? 17.171 -1.323 -0.320 1.00 56.59 94 GLY A C 1
ATOM 762 O O . GLY A 1 94 ? 18.351 -1.003 -0.169 1.00 56.59 94 GLY A O 1
ATOM 763 N N . GLY A 1 95 ? 16.338 -0.610 -1.084 1.00 59.41 95 GLY A N 1
ATOM 764 C CA . GLY A 1 95 ? 16.708 0.621 -1.788 1.00 59.41 95 GLY A CA 1
ATOM 765 C C . GLY A 1 95 ? 16.597 1.863 -0.895 1.00 59.41 95 GLY A C 1
ATOM 766 O O . GLY A 1 95 ? 15.508 2.290 -0.524 1.00 59.41 95 GLY A O 1
ATOM 767 N N . SER A 1 96 ? 17.723 2.499 -0.553 1.00 60.03 96 SER A N 1
ATOM 768 C CA . SER A 1 96 ? 17.737 3.713 0.288 1.00 60.03 96 SER A CA 1
ATOM 769 C C . SER A 1 96 ? 17.524 5.020 -0.485 1.00 60.03 96 SER A C 1
ATOM 771 O O . SER A 1 96 ? 17.385 6.081 0.130 1.00 60.03 96 SER A O 1
ATOM 773 N N . LYS A 1 97 ? 17.478 4.956 -1.813 1.00 67.19 97 LYS A N 1
ATOM 774 C CA . LYS A 1 97 ? 17.484 6.103 -2.723 1.00 67.19 97 LYS A CA 1
ATOM 775 C C . LYS A 1 97 ? 16.073 6.462 -3.207 1.00 67.19 97 LYS A C 1
ATOM 777 O O . LYS A 1 97 ? 15.156 5.644 -3.134 1.00 67.19 97 LYS A O 1
ATOM 782 N N . GLY A 1 98 ? 15.910 7.702 -3.664 1.00 74.50 98 GLY A N 1
ATOM 783 C CA . GLY A 1 98 ? 14.639 8.260 -4.130 1.00 74.50 98 GLY A CA 1
ATOM 784 C C . GLY A 1 98 ? 13.953 9.182 -3.120 1.00 74.50 98 GLY A C 1
ATOM 785 O O . GLY A 1 98 ? 14.363 9.292 -1.963 1.00 74.50 98 GLY A O 1
ATOM 786 N N . GLU A 1 99 ? 12.897 9.845 -3.579 1.00 79.62 99 GLU A N 1
ATOM 787 C CA . GLU A 1 99 ? 12.062 10.751 -2.789 1.00 79.62 99 GLU A CA 1
ATOM 788 C C . GLU A 1 99 ? 10.674 10.142 -2.577 1.00 79.62 99 GLU A C 1
ATOM 790 O O . GLU A 1 99 ? 10.154 9.449 -3.450 1.00 79.62 99 GLU A O 1
ATOM 795 N N . TRP A 1 100 ? 10.055 10.415 -1.426 1.00 83.44 100 TRP A N 1
ATOM 796 C CA . TRP A 1 100 ? 8.657 10.044 -1.209 1.00 83.44 100 TRP A CA 1
ATOM 797 C C . TRP A 1 100 ? 7.750 10.880 -2.118 1.00 83.44 100 TRP A C 1
ATOM 799 O O . TRP A 1 100 ? 7.857 12.106 -2.165 1.00 83.44 100 TRP A O 1
ATOM 809 N N . LYS A 1 101 ? 6.884 10.200 -2.866 1.00 77.19 101 LYS A N 1
ATOM 810 C CA . LYS A 1 101 ? 5.916 10.758 -3.813 1.00 77.19 101 LYS A CA 1
ATOM 811 C C . LYS A 1 101 ? 4.574 10.035 -3.665 1.00 77.19 101 LYS A C 1
ATOM 813 O O . LYS A 1 101 ? 4.509 8.943 -3.094 1.00 77.19 101 LYS A O 1
ATOM 818 N N . ASN A 1 102 ? 3.532 10.630 -4.253 1.00 68.25 102 ASN A N 1
ATOM 819 C CA . ASN A 1 102 ? 2.148 10.139 -4.248 1.00 68.25 102 ASN A CA 1
ATOM 820 C C . ASN A 1 102 ? 1.594 9.963 -2.831 1.00 68.25 102 ASN A C 1
ATOM 822 O O . ASN A 1 102 ? 1.207 8.865 -2.458 1.00 68.25 102 ASN A O 1
ATOM 826 N N . GLU A 1 103 ? 1.601 11.043 -2.051 1.00 70.25 103 GLU A N 1
ATOM 827 C CA . GLU A 1 103 ? 1.111 11.087 -0.670 1.00 70.25 103 GLU A CA 1
ATOM 828 C C . GLU A 1 103 ? -0.422 11.224 -0.618 1.00 70.25 103 GLU A C 1
ATOM 830 O O . GLU A 1 103 ? -0.953 12.203 -0.095 1.00 70.25 103 GLU A O 1
ATOM 835 N N . ASP A 1 104 ? -1.144 10.267 -1.201 1.00 76.50 104 ASP A N 1
ATOM 836 C CA . ASP A 1 104 ? -2.607 10.296 -1.212 1.00 76.50 104 ASP A CA 1
ATOM 837 C C . ASP A 1 104 ? -3.167 9.649 0.062 1.00 76.50 104 ASP A C 1
ATOM 839 O O . ASP A 1 104 ? -2.887 8.489 0.387 1.00 76.50 104 ASP A O 1
ATOM 843 N N . ALA A 1 105 ? -3.992 10.417 0.777 1.00 89.25 105 ALA A N 1
ATOM 844 C CA . ALA A 1 105 ? -4.741 9.966 1.941 1.00 89.25 105 ALA A CA 1
ATOM 845 C C . ALA A 1 105 ? -6.236 9.846 1.619 1.00 89.25 105 ALA A C 1
ATOM 847 O O . ALA A 1 105 ? -6.830 10.695 0.955 1.00 89.25 105 ALA A O 1
ATOM 848 N N . CYS A 1 106 ? -6.867 8.809 2.150 1.00 92.25 106 CYS A N 1
ATOM 849 C CA . CYS A 1 106 ? -8.306 8.685 2.222 1.00 92.25 106 CYS A CA 1
ATOM 850 C C . CYS A 1 106 ? -8.875 9.688 3.227 1.00 92.25 106 CYS A C 1
ATOM 852 O O . CYS A 1 106 ? -8.289 9.948 4.278 1.00 92.25 106 CYS A O 1
ATOM 854 N N . ASN A 1 107 ? -10.060 10.206 2.909 1.00 91.06 107 ASN A N 1
ATOM 855 C CA . ASN A 1 107 ? -10.824 11.049 3.821 1.00 91.06 107 ASN A CA 1
ATOM 856 C C . ASN A 1 107 ? -11.216 10.283 5.092 1.00 91.06 107 ASN A C 1
ATOM 858 O O . ASN A 1 107 ? -11.286 9.049 5.103 1.00 91.06 107 ASN A O 1
ATOM 862 N N . GLU A 1 108 ? -11.556 11.035 6.137 1.00 84.56 108 GLU A N 1
ATOM 863 C CA . GLU A 1 108 ? -12.082 10.484 7.382 1.00 84.56 108 GLU A CA 1
ATOM 864 C C . GLU A 1 108 ? -13.257 9.521 7.126 1.00 84.56 108 GLU A C 1
ATOM 866 O O . GLU A 1 108 ? -14.113 9.739 6.265 1.00 84.56 108 GLU A O 1
ATOM 871 N N . GLY A 1 109 ? -13.266 8.403 7.849 1.00 86.12 109 GLY A N 1
ATOM 872 C CA . GLY A 1 109 ? -14.265 7.341 7.707 1.00 86.12 109 GLY A CA 1
ATOM 873 C C . GLY A 1 109 ? -14.049 6.419 6.502 1.00 86.12 109 GLY A C 1
ATOM 874 O O . GLY A 1 109 ? -14.890 5.559 6.245 1.00 86.12 109 GLY A O 1
ATOM 875 N N . SER A 1 110 ? -12.943 6.572 5.769 1.00 91.44 110 SER A N 1
ATOM 876 C CA . SER A 1 110 ? -12.588 5.726 4.627 1.00 91.44 110 SER A CA 1
ATOM 877 C C . SER A 1 110 ? -11.211 5.083 4.787 1.00 91.44 110 SER A C 1
ATOM 879 O O . SER A 1 110 ? -10.361 5.558 5.536 1.00 91.44 110 SER A O 1
ATOM 881 N N . ALA A 1 111 ? -10.989 3.995 4.055 1.00 93.50 111 ALA A N 1
ATOM 882 C CA . ALA A 1 111 ? -9.729 3.268 4.018 1.00 93.50 111 ALA A CA 1
ATOM 883 C C . ALA A 1 111 ? -9.403 2.782 2.607 1.00 93.50 111 ALA A C 1
ATOM 885 O O . ALA A 1 111 ? -10.278 2.684 1.742 1.00 93.50 111 ALA A O 1
ATOM 886 N N . ILE A 1 112 ? -8.139 2.431 2.394 1.00 94.38 112 ILE A N 1
ATOM 887 C CA . ILE A 1 112 ? -7.673 1.807 1.163 1.00 94.38 112 ILE A CA 1
ATOM 888 C C . ILE A 1 112 ? -8.349 0.438 1.016 1.00 94.38 112 ILE A C 1
ATOM 890 O O . ILE A 1 112 ? -8.219 -0.443 1.864 1.00 94.38 112 ILE A O 1
ATOM 894 N N . CYS A 1 113 ? -9.065 0.263 -0.090 1.00 93.75 113 CYS A N 1
ATOM 895 C CA . CYS A 1 113 ? -9.831 -0.942 -0.419 1.00 93.75 113 CYS A CA 1
ATOM 896 C C . CYS A 1 113 ? -9.517 -1.489 -1.817 1.00 93.75 113 CYS A C 1
ATOM 898 O O . CYS A 1 113 ? -10.137 -2.452 -2.264 1.00 93.75 113 CYS A O 1
ATOM 900 N N . GLY A 1 114 ? -8.612 -0.842 -2.547 1.00 94.12 114 GLY A N 1
ATOM 901 C CA . GLY A 1 114 ? -8.280 -1.200 -3.916 1.00 94.12 114 GLY A CA 1
ATOM 902 C C . GLY A 1 114 ? -6.937 -0.630 -4.327 1.00 94.12 114 GLY A C 1
ATOM 903 O O . GLY A 1 114 ? -6.517 0.408 -3.819 1.00 94.12 114 GLY A O 1
ATOM 904 N N . ILE A 1 115 ? -6.292 -1.305 -5.271 1.00 92.12 115 ILE A N 1
ATOM 905 C CA . ILE A 1 115 ? -5.015 -0.904 -5.851 1.00 92.12 115 ILE A CA 1
ATOM 906 C C . ILE A 1 115 ? -5.069 -1.071 -7.367 1.00 92.12 115 ILE A C 1
ATOM 908 O O . ILE A 1 115 ? -5.669 -2.017 -7.877 1.00 92.12 115 ILE A O 1
ATOM 912 N N . LYS A 1 116 ? -4.428 -0.147 -8.079 1.00 89.94 116 LYS A N 1
ATOM 913 C CA . LYS A 1 116 ? -4.112 -0.259 -9.499 1.00 89.94 116 LYS A CA 1
ATOM 914 C C . LYS A 1 116 ? -2.652 0.120 -9.701 1.00 89.94 116 LYS A C 1
ATOM 916 O O . LYS A 1 116 ? -2.304 1.295 -9.592 1.00 89.94 116 LYS A O 1
ATOM 921 N N . SER A 1 117 ? -1.813 -0.868 -9.979 1.00 85.56 117 SER A N 1
ATOM 922 C CA . SER A 1 117 ? -0.380 -0.653 -10.176 1.00 85.56 117 SER A CA 1
ATOM 923 C C . SER A 1 117 ? -0.109 0.004 -11.528 1.00 85.56 117 SER A C 1
ATOM 925 O O . SER A 1 117 ? -0.847 -0.192 -12.498 1.00 85.56 117 SER A O 1
ATOM 927 N N . LYS A 1 118 ? 0.950 0.805 -11.580 1.00 79.31 118 LYS A N 1
ATOM 928 C CA . LYS A 1 118 ? 1.474 1.442 -12.782 1.00 79.31 118 LYS A CA 1
ATOM 929 C C . LYS A 1 118 ? 2.883 0.904 -13.027 1.00 79.31 118 LYS A C 1
ATOM 931 O O . LYS A 1 118 ? 3.721 0.907 -12.127 1.00 79.31 118 LYS A O 1
ATOM 936 N N . PHE A 1 119 ? 3.107 0.441 -14.248 1.00 75.69 119 PHE A N 1
ATOM 937 C CA . PHE A 1 119 ? 4.377 -0.110 -14.707 1.00 75.69 119 PHE A CA 1
ATOM 938 C C . PHE A 1 119 ? 4.949 0.777 -15.811 1.00 75.69 119 PHE A C 1
ATOM 940 O O . PHE A 1 119 ? 4.192 1.470 -16.506 1.00 75.69 119 PHE A O 1
ATOM 947 N N . GLU A 1 120 ? 6.271 0.771 -15.975 1.00 64.19 120 GLU A N 1
ATOM 948 C CA . GLU A 1 120 ? 6.861 1.236 -17.231 1.00 64.19 120 GLU A CA 1
ATOM 949 C C . GLU A 1 120 ? 6.417 0.314 -18.378 1.00 64.19 120 GLU A C 1
ATOM 951 O O . GLU A 1 120 ? 6.166 -0.876 -18.191 1.00 64.19 120 GLU A O 1
ATOM 956 N N . SER A 1 121 ? 6.215 0.885 -19.568 1.00 53.50 121 SER A N 1
ATOM 957 C CA . SER A 1 121 ? 5.992 0.063 -20.761 1.00 53.50 121 SER A CA 1
ATOM 958 C C . SER A 1 121 ? 7.329 -0.521 -21.200 1.00 53.50 121 SER A C 1
ATOM 960 O O . SER A 1 121 ? 8.308 0.229 -21.168 1.00 53.50 121 SER A O 1
ATOM 962 N N . PRO A 1 122 ? 7.378 -1.777 -21.682 1.00 52.12 122 PRO A N 1
ATOM 963 C CA . PRO A 1 122 ? 8.608 -2.320 -22.224 1.00 52.12 122 PRO A CA 1
ATOM 964 C C . PRO A 1 122 ? 9.127 -1.405 -23.320 1.00 52.12 122 PRO A C 1
ATOM 966 O O . PRO A 1 122 ? 8.390 -1.087 -24.262 1.00 52.12 122 PRO A O 1
ATOM 969 N N . ARG A 1 123 ? 10.364 -0.926 -23.177 1.00 48.53 123 ARG A N 1
ATOM 970 C CA . ARG A 1 123 ? 10.944 0.010 -24.142 1.00 48.53 123 ARG A CA 1
ATOM 971 C C . ARG A 1 123 ? 11.216 -0.701 -25.464 1.00 48.53 123 ARG A C 1
ATOM 973 O O . ARG A 1 123 ? 11.184 -0.047 -26.505 1.00 48.53 123 ARG A O 1
ATOM 980 N N . GLU A 1 124 ? 11.363 -2.031 -25.455 1.00 46.00 124 GLU A N 1
ATOM 981 C CA . GLU A 1 124 ? 11.479 -2.870 -26.651 1.00 46.00 124 GLU A CA 1
ATOM 982 C C . GLU A 1 124 ? 10.804 -4.250 -26.479 1.00 46.00 124 GLU A C 1
ATOM 984 O O . GLU A 1 124 ? 10.682 -4.787 -25.379 1.00 46.00 124 GLU A O 1
ATOM 989 N N . LYS A 1 125 ? 10.354 -4.868 -27.584 1.00 40.69 125 LYS A N 1
ATOM 990 C CA . LYS A 1 125 ? 9.806 -6.238 -27.568 1.00 40.69 125 LYS A CA 1
ATOM 991 C C . LYS A 1 125 ? 10.895 -7.233 -27.142 1.00 40.69 125 LYS A C 1
ATOM 993 O O . LYS A 1 125 ? 11.783 -7.530 -27.937 1.00 40.69 125 LYS A O 1
ATOM 998 N N . GLY A 1 126 ? 10.762 -7.813 -25.948 1.00 43.66 126 GLY A N 1
ATOM 999 C CA . GLY A 1 126 ? 11.549 -8.976 -25.518 1.00 43.66 126 GLY A CA 1
ATOM 1000 C C . GLY A 1 126 ? 12.663 -8.708 -24.502 1.00 43.66 126 GLY A C 1
ATOM 1001 O O . GLY A 1 126 ? 13.549 -9.553 -24.379 1.00 43.66 126 GLY A O 1
ATOM 1002 N N . ARG A 1 127 ? 12.635 -7.583 -23.777 1.00 44.56 127 ARG A N 1
ATOM 1003 C CA . ARG A 1 127 ? 13.453 -7.372 -22.572 1.00 44.56 127 ARG A CA 1
ATOM 1004 C C . ARG A 1 127 ? 12.581 -7.163 -21.335 1.00 44.56 127 ARG A C 1
ATOM 1006 O O . ARG A 1 127 ? 11.429 -6.745 -21.441 1.00 44.56 127 ARG A O 1
ATOM 1013 N N . ASP A 1 128 ? 13.135 -7.577 -20.201 1.00 49.12 128 ASP A N 1
ATOM 1014 C CA . ASP A 1 128 ? 12.524 -7.535 -18.876 1.00 49.12 128 ASP A CA 1
ATOM 1015 C C . ASP A 1 128 ? 12.471 -6.090 -18.371 1.00 49.12 128 ASP A C 1
ATOM 1017 O O . ASP A 1 128 ? 13.385 -5.612 -17.712 1.00 49.12 128 ASP A O 1
ATOM 1021 N N . ASP A 1 129 ? 11.419 -5.379 -18.770 1.00 51.25 129 ASP A N 1
ATOM 1022 C CA . ASP A 1 129 ? 11.289 -3.932 -18.571 1.00 51.25 129 ASP A CA 1
ATOM 1023 C C . ASP A 1 129 ? 10.068 -3.589 -17.683 1.00 51.25 129 ASP A C 1
ATOM 1025 O O . ASP A 1 129 ? 9.469 -2.520 -17.814 1.00 51.25 129 ASP A O 1
ATOM 1029 N N . THR A 1 130 ? 9.617 -4.503 -16.812 1.00 57.41 130 THR A N 1
ATOM 1030 C CA . THR A 1 130 ? 8.369 -4.308 -16.040 1.00 57.41 130 THR A CA 1
ATOM 1031 C C . THR A 1 130 ? 8.643 -3.932 -14.582 1.00 57.41 130 THR A C 1
ATOM 1033 O O . THR A 1 130 ? 8.245 -4.639 -13.660 1.00 57.41 130 THR A O 1
ATOM 1036 N N . ALA A 1 131 ? 9.300 -2.795 -14.349 1.00 67.06 131 ALA A N 1
ATOM 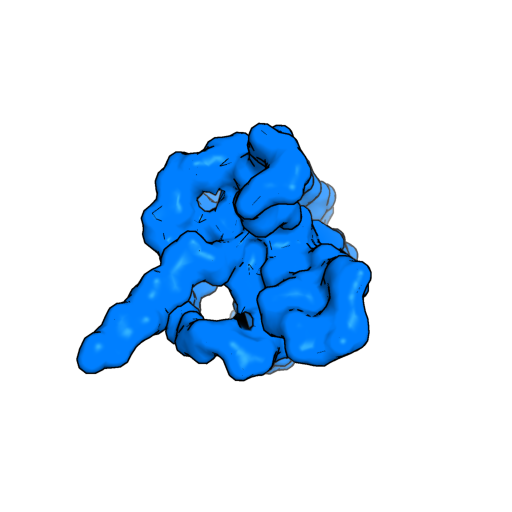1037 C CA . ALA A 1 131 ? 9.428 -2.225 -13.006 1.00 67.06 131 ALA A CA 1
ATOM 1038 C C . ALA A 1 131 ? 8.171 -1.417 -12.629 1.00 67.06 131 ALA A C 1
ATOM 1040 O O . ALA A 1 131 ? 7.630 -0.652 -13.441 1.00 67.06 131 ALA A O 1
ATOM 1041 N N . MET A 1 132 ? 7.686 -1.558 -11.388 1.00 75.50 132 MET A N 1
ATOM 1042 C CA . MET A 1 132 ? 6.591 -0.718 -10.899 1.00 75.50 132 MET A CA 1
ATOM 1043 C C . MET A 1 132 ? 7.115 0.699 -10.656 1.00 75.50 132 MET A C 1
ATOM 104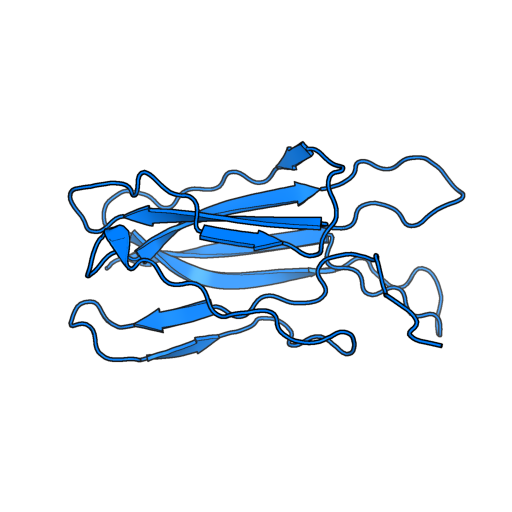5 O O . MET A 1 132 ? 8.077 0.900 -9.915 1.00 75.50 132 MET A O 1
ATOM 1049 N N . ASN A 1 133 ? 6.446 1.694 -11.231 1.00 74.50 133 ASN A N 1
ATOM 1050 C CA . ASN A 1 133 ? 6.799 3.108 -11.067 1.00 74.50 133 ASN A CA 1
ATOM 1051 C C . ASN A 1 133 ? 5.749 3.900 -10.269 1.00 74.50 133 ASN A C 1
ATOM 1053 O O . ASN A 1 133 ? 5.894 5.102 -10.048 1.00 74.50 133 ASN A O 1
ATOM 1057 N N . GLY A 1 134 ? 4.683 3.238 -9.815 1.00 78.31 134 GLY A N 1
ATOM 1058 C CA . GLY A 1 134 ? 3.698 3.795 -8.893 1.00 78.31 134 GLY A CA 1
ATOM 1059 C C . GLY A 1 134 ? 2.441 2.937 -8.789 1.00 78.31 134 GLY A C 1
ATOM 1060 O O . GLY A 1 134 ? 2.318 1.899 -9.435 1.00 78.31 134 GLY A O 1
ATOM 1061 N N . ALA A 1 135 ? 1.472 3.386 -7.997 1.00 84.69 135 ALA A N 1
ATOM 1062 C CA . ALA A 1 135 ? 0.138 2.799 -7.957 1.00 84.69 135 ALA A CA 1
ATOM 1063 C C . ALA A 1 135 ? -0.902 3.851 -7.567 1.00 84.69 135 ALA A C 1
ATOM 1065 O O . ALA A 1 135 ? -0.595 4.807 -6.857 1.00 84.69 135 ALA A O 1
ATOM 1066 N N . PHE A 1 136 ? -2.136 3.636 -8.009 1.00 87.50 136 PHE A N 1
ATOM 1067 C CA . PHE A 1 136 ? -3.310 4.348 -7.521 1.00 87.50 136 PHE A CA 1
ATOM 1068 C C . PHE A 1 136 ? -4.018 3.500 -6.473 1.00 87.50 136 PHE A C 1
ATOM 1070 O O . PHE A 1 136 ? -4.262 2.311 -6.697 1.00 87.50 136 PHE A O 1
ATOM 1077 N N . PHE A 1 137 ? -4.404 4.124 -5.364 1.00 91.75 137 PHE A N 1
ATOM 1078 C CA . PHE A 1 137 ? -5.173 3.478 -4.309 1.00 91.75 137 PHE A CA 1
ATOM 1079 C C . PHE A 1 137 ? -6.606 3.993 -4.298 1.00 91.75 137 PHE A C 1
ATOM 1081 O O . PHE A 1 137 ? -6.864 5.190 -4.401 1.00 91.75 137 PHE A O 1
ATOM 1088 N N . LYS A 1 138 ? -7.559 3.068 -4.186 1.00 93.94 138 LYS A N 1
ATOM 1089 C CA . LYS A 1 138 ? -8.977 3.396 -4.060 1.00 93.94 138 LYS A CA 1
ATOM 1090 C C . LYS A 1 138 ? -9.350 3.473 -2.587 1.00 93.94 138 LYS A C 1
ATOM 1092 O O . LYS A 1 138 ? -9.090 2.527 -1.845 1.00 93.94 138 LYS A O 1
ATOM 1097 N N . CYS A 1 139 ? -10.046 4.540 -2.213 1.00 94.00 139 CYS A N 1
ATOM 1098 C CA . CYS A 1 139 ? -10.670 4.681 -0.904 1.00 94.00 139 CYS A CA 1
ATOM 1099 C C . CYS A 1 139 ? -12.118 4.168 -0.920 1.00 94.00 139 CYS A C 1
ATOM 1101 O O . CYS A 1 139 ? -12.881 4.471 -1.841 1.00 94.00 139 CYS A O 1
ATOM 1103 N N . CYS A 1 140 ? -12.500 3.413 0.108 1.00 93.06 140 CYS A N 1
ATOM 1104 C CA . CYS A 1 140 ? -13.876 3.001 0.380 1.00 93.06 140 CYS A CA 1
ATOM 1105 C C . CYS A 1 140 ? -14.252 3.370 1.813 1.00 93.06 140 CYS A C 1
ATOM 1107 O O . CYS A 1 140 ? -13.411 3.311 2.708 1.00 93.06 140 CYS A O 1
ATOM 1109 N N . SER A 1 141 ? -15.523 3.695 2.036 1.00 90.38 141 SER A N 1
ATOM 1110 C CA . SER A 1 141 ?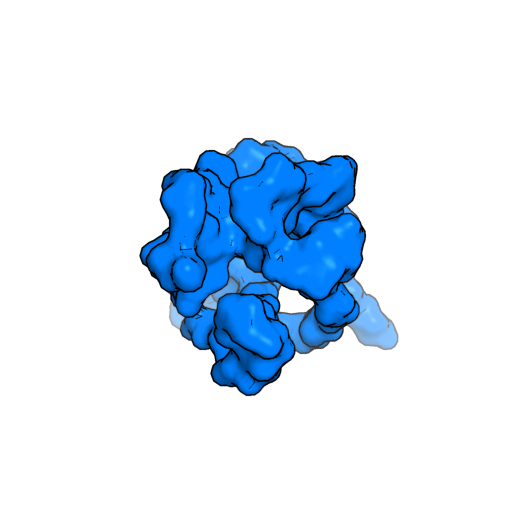 -16.063 3.922 3.377 1.00 90.38 141 SER A CA 1
ATOM 1111 C C . SER A 1 141 ? -16.002 2.652 4.237 1.00 90.38 141 SER A C 1
ATOM 1113 O O . SER A 1 141 ? -16.208 1.551 3.720 1.00 90.38 141 SER A O 1
ATOM 1115 N N . LEU A 1 142 ? -15.722 2.827 5.535 1.00 83.06 142 LEU A N 1
ATOM 1116 C CA . LEU A 1 142 ? -15.568 1.760 6.536 1.00 83.06 142 LEU A CA 1
ATOM 1117 C C . LEU A 1 142 ? -16.878 1.303 7.187 1.00 83.06 142 LEU A C 1
ATOM 1119 O O . LEU A 1 142 ? -17.540 2.112 7.886 1.00 83.06 142 LEU A O 1
#

Foldseek 3Di:
DDPLCLAADFWDKDFDADQVRHTPGIDTQDDGPDDDDDDDDDPPQQPRWAWFWKKFFWAQAPDDPDQHIGTAKMWTWIDSQPDIDPDIDIDGSPDPDGDIDDGDGHDRQKHFDDKHWDFDDPPDPPDPRTGTRGMDTDIDGD

pLDDT: mean 76.28, std 17.08, range [25.47, 94.62]

Mean predicted aligned error: 8.61 Å

Nearest PDB structures (foldseek):
  7ear-assembly1_A  TM=5.852E-01  e=1.775E+00  Bacillus thuringiensis
  6lfp-assembly1_A  TM=6.074E-01  e=3.199E+00  Bacillus thuringiensis
  2c9k-assembly1_A  TM=4.405E-01  e=1.040E+00  Bacillus thuringiensis
  6owk-assembly1_A  TM=4.698E-01  e=2.199E+00  Bacillus thuringiensis
  3eb7-assembly3_C  TM=5.302E-01  e=7.532E+00  Bacillus thuringiensis